Protein AF-A0AAN3T7Q8-F1 (afdb_monomer)

pLDDT: mean 73.11, std 17.18, range [29.94, 94.94]

Solvent-accessible surface area (backbone atoms only — not comparable to full-atom values): 8667 Å² total; per-residue (Å²): 137,84,85,80,85,81,83,80,84,85,78,76,97,64,87,82,74,81,78,72,78,76,81,91,79,88,73,86,84,89,78,60,83,86,79,55,94,74,92,77,87,77,75,91,84,78,82,72,96,66,92,45,103,81,60,88,63,76,60,56,77,92,82,45,61,94,66,59,44,47,76,44,84,54,86,54,24,24,39,39,32,38,62,49,64,42,88,86,80,62,52,73,44,83,45,78,45,80,46,59,40,78,50,69,42,82,59,94,56,99,57,47,74,43,69,49,68,32,22,30,75,51,54,123

Nearest PDB structures (foldseek):
  6dv5-assembly1_V  TM=5.692E-01  e=1.239E+00  Homo sapiens
  4m5t-assembly3_C  TM=4.931E-01  e=1.482E+00  Homo sapiens
  4ydz-assembly1_B  TM=3.780E-01  e=2.860E+00  Caenorhabditis elegans
  3q9q-assembly1_A  TM=4.182E-01  e=4.614E+00  Homo sapiens
  4ydz-assembly1_A  TM=3.871E-01  e=3.633E+00  Caenorhabditis elegans

Structure (mmCIF, N/CA/C/O backbone):
data_AF-A0AAN3T7Q8-F1
#
_entry.id   AF-A0AAN3T7Q8-F1
#
loop_
_atom_site.group_PDB
_atom_site.id
_atom_site.type_symbol
_atom_site.label_atom_id
_atom_site.label_alt_id
_atom_site.label_comp_id
_atom_site.label_asym_id
_atom_site.label_entity_id
_atom_site.label_seq_id
_atom_site.pdbx_PDB_ins_code
_atom_site.Cartn_x
_atom_site.Cartn_y
_atom_site.Cartn_z
_atom_site.occupancy
_atom_site.B_iso_or_equiv
_atom_site.auth_seq_id
_atom_site.auth_comp_id
_atom_site.auth_asym_id
_atom_site.auth_atom_id
_atom_site.pdbx_PDB_model_num
ATOM 1 N N . MET A 1 1 ? -13.435 43.628 18.762 1.00 35.56 1 MET A N 1
ATOM 2 C CA . MET A 1 1 ? -13.266 43.272 17.335 1.00 35.56 1 MET A CA 1
ATOM 3 C C . MET A 1 1 ? -11.991 42.451 17.219 1.00 35.56 1 MET A C 1
ATOM 5 O O . MET A 1 1 ? -10.962 42.897 17.702 1.00 35.56 1 MET A O 1
ATOM 9 N N . ARG A 1 2 ? -12.102 41.192 16.778 1.00 41.62 2 ARG A N 1
ATOM 10 C CA . ARG A 1 2 ? -11.109 40.126 17.003 1.00 41.62 2 ARG A CA 1
ATOM 11 C C . ARG A 1 2 ? -10.187 39.998 15.783 1.00 41.62 2 ARG A C 1
ATOM 13 O O . ARG A 1 2 ? -10.661 39.626 14.713 1.00 41.62 2 ARG A O 1
ATOM 20 N N . ASN A 1 3 ? -8.907 40.334 15.956 1.00 40.03 3 ASN A N 1
ATOM 21 C CA . ASN A 1 3 ? -7.868 40.260 14.924 1.00 40.03 3 ASN A CA 1
ATOM 22 C C . ASN A 1 3 ? -7.786 38.850 14.321 1.00 40.03 3 ASN A C 1
ATOM 24 O O . ASN A 1 3 ? -7.671 37.865 15.050 1.00 40.03 3 ASN A O 1
ATOM 28 N N . ARG A 1 4 ? -7.833 38.758 12.987 1.00 40.66 4 ARG A N 1
ATOM 29 C CA . ARG A 1 4 ? -7.566 37.524 12.239 1.00 40.66 4 ARG A CA 1
ATOM 30 C C . ARG A 1 4 ? -6.087 37.529 11.857 1.00 40.66 4 ARG A C 1
ATOM 32 O O . ARG A 1 4 ? -5.672 38.348 11.045 1.00 40.66 4 ARG A O 1
ATOM 39 N N . LEU A 1 5 ? -5.301 36.644 12.462 1.00 34.19 5 LEU A N 1
ATOM 40 C CA . LEU A 1 5 ? -3.941 36.351 12.015 1.00 34.19 5 LEU A CA 1
ATOM 41 C C . LEU A 1 5 ? -4.038 35.503 10.742 1.00 34.19 5 LEU A C 1
ATOM 43 O O . LEU A 1 5 ? -4.466 34.353 10.793 1.00 34.19 5 LEU A O 1
ATOM 47 N N . ILE A 1 6 ? -3.684 36.091 9.600 1.00 49.44 6 ILE A N 1
ATOM 48 C CA . ILE A 1 6 ? -3.439 35.360 8.356 1.00 49.44 6 ILE A CA 1
ATOM 49 C C . ILE A 1 6 ? -1.959 34.982 8.381 1.00 49.44 6 ILE A C 1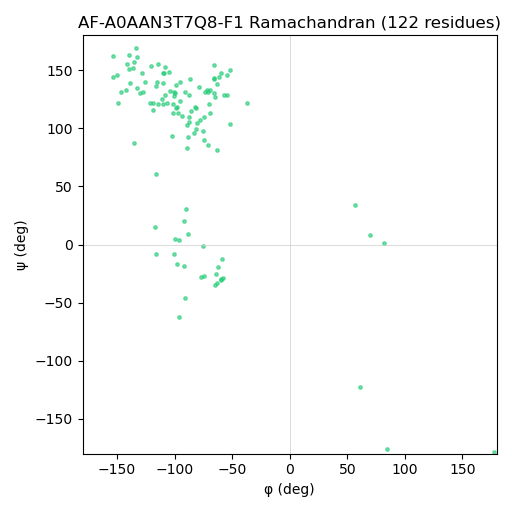
ATOM 51 O O . ILE A 1 6 ? -1.096 35.833 8.182 1.00 49.44 6 ILE A O 1
ATOM 55 N N . ALA A 1 7 ? -1.662 33.719 8.680 1.00 33.34 7 ALA A N 1
ATOM 56 C CA . ALA A 1 7 ? -0.316 33.179 8.554 1.00 33.34 7 ALA A CA 1
ATOM 57 C C . ALA A 1 7 ? -0.095 32.759 7.094 1.00 33.34 7 ALA A C 1
ATOM 59 O O . ALA A 1 7 ? -0.508 31.679 6.679 1.00 33.34 7 ALA A O 1
ATOM 60 N N . ALA A 1 8 ? 0.524 33.636 6.305 1.00 37.06 8 ALA A N 1
ATOM 61 C CA . ALA A 1 8 ? 1.129 33.264 5.033 1.00 37.06 8 ALA A CA 1
ATOM 62 C C . ALA A 1 8 ? 2.500 32.643 5.337 1.00 37.06 8 ALA A C 1
ATOM 64 O O . ALA A 1 8 ? 3.433 33.349 5.717 1.00 37.06 8 ALA A O 1
ATOM 65 N N . ILE A 1 9 ? 2.612 31.319 5.235 1.00 42.56 9 ILE A N 1
ATOM 66 C CA . ILE A 1 9 ? 3.892 30.621 5.386 1.00 42.56 9 ILE A CA 1
ATOM 67 C C . ILE A 1 9 ? 4.634 30.722 4.048 1.00 42.56 9 ILE A C 1
ATOM 69 O O . ILE A 1 9 ? 4.343 29.994 3.104 1.00 42.56 9 ILE A O 1
ATOM 73 N N . LEU A 1 10 ? 5.578 31.662 3.975 1.00 44.53 10 LEU A N 1
ATOM 74 C CA . LEU A 1 10 ? 6.645 31.696 2.974 1.00 44.53 10 LEU A CA 1
ATOM 75 C C . LEU A 1 10 ? 7.715 30.675 3.384 1.00 44.53 10 LEU A C 1
ATOM 77 O O . LEU A 1 10 ? 8.437 30.889 4.356 1.00 44.53 10 LEU A O 1
ATOM 81 N N . GLY A 1 11 ? 7.788 29.557 2.661 1.00 34.53 11 GLY A N 1
ATOM 82 C CA . GLY A 1 11 ? 8.817 28.530 2.823 1.00 34.53 11 GLY A CA 1
ATOM 83 C C . GLY A 1 11 ? 9.890 28.645 1.741 1.00 34.53 11 GLY A C 1
ATOM 84 O O . GLY A 1 11 ? 9.583 28.572 0.556 1.00 34.53 11 GLY A O 1
ATOM 85 N N . LEU A 1 12 ? 11.131 28.851 2.183 1.00 34.66 12 LEU A N 1
ATOM 86 C CA . LEU A 1 12 ? 12.375 28.910 1.411 1.00 34.66 12 LEU A CA 1
ATOM 87 C C . LEU A 1 12 ? 12.594 27.691 0.490 1.00 34.66 12 LEU A C 1
ATOM 89 O O . LEU A 1 12 ? 12.246 26.569 0.850 1.00 34.66 12 LEU A O 1
ATOM 93 N N . CYS A 1 13 ? 13.295 27.911 -0.633 1.00 43.16 13 CYS A N 1
ATOM 94 C CA . CYS A 1 13 ? 13.928 26.870 -1.451 1.00 43.16 13 CYS A CA 1
ATOM 95 C C . CYS A 1 13 ? 14.814 25.943 -0.599 1.00 43.16 13 CYS A C 1
ATOM 97 O O . CYS A 1 13 ? 15.943 26.291 -0.253 1.00 43.16 13 CYS A O 1
ATOM 99 N N . GLY A 1 14 ? 14.311 24.745 -0.318 1.00 29.94 14 GLY A N 1
ATOM 100 C CA . GLY A 1 14 ? 15.096 23.541 -0.061 1.00 29.94 14 GLY A CA 1
ATOM 101 C C . GLY A 1 14 ? 14.907 22.592 -1.243 1.00 29.94 14 GLY A C 1
ATOM 102 O O . GLY A 1 14 ? 13.859 22.630 -1.883 1.00 29.94 14 GLY A O 1
ATOM 103 N N . ALA A 1 15 ? 15.933 21.808 -1.571 1.00 33.50 15 ALA A N 1
ATOM 104 C CA . ALA A 1 15 ? 15.986 20.911 -2.726 1.00 33.50 15 ALA A CA 1
ATOM 105 C C . ALA A 1 15 ? 14.639 20.223 -3.025 1.00 33.50 15 ALA A C 1
ATOM 107 O O . ALA A 1 15 ? 14.082 19.530 -2.175 1.00 33.50 15 ALA A O 1
ATOM 108 N N . VAL A 1 16 ? 14.124 20.425 -4.241 1.00 36.19 16 VAL A N 1
ATOM 109 C CA . VAL A 1 16 ? 12.895 19.795 -4.727 1.00 36.19 16 VAL A CA 1
ATOM 110 C C . VAL A 1 16 ? 13.182 18.311 -4.953 1.00 36.19 16 VAL A C 1
ATOM 112 O O . VAL A 1 16 ? 13.503 17.888 -6.057 1.00 36.19 16 VAL A O 1
ATOM 115 N N . THR A 1 17 ? 13.064 17.490 -3.912 1.00 44.28 17 THR A N 1
ATOM 116 C CA . THR A 1 17 ? 12.538 16.141 -4.121 1.00 44.28 17 THR A CA 1
ATOM 117 C C . THR A 1 17 ? 11.045 16.343 -4.314 1.00 44.28 17 THR A C 1
ATOM 119 O O . THR A 1 17 ? 10.327 16.599 -3.347 1.00 44.28 17 THR A O 1
ATOM 122 N N . GLY A 1 18 ? 10.611 16.380 -5.573 1.00 44.69 18 GLY A N 1
ATOM 123 C CA . GLY A 1 18 ? 9.226 16.620 -5.964 1.00 44.69 18 GLY A CA 1
ATOM 124 C C . GLY A 1 18 ? 8.317 15.514 -5.443 1.00 44.69 18 GLY A C 1
ATOM 125 O O . GLY A 1 18 ? 7.993 14.580 -6.163 1.00 44.69 18 GLY A O 1
ATOM 126 N N . LEU A 1 19 ? 7.920 15.603 -4.175 1.00 53.66 19 LEU A N 1
ATOM 127 C CA . LEU A 1 19 ? 6.845 14.803 -3.616 1.00 53.66 19 LEU A CA 1
ATOM 128 C C . LEU A 1 19 ? 5.544 15.392 -4.153 1.00 53.66 19 LEU A C 1
ATOM 130 O O . LEU A 1 19 ? 4.981 16.324 -3.579 1.00 53.66 19 LEU A O 1
ATOM 134 N N . GLN A 1 20 ? 5.092 14.885 -5.296 1.00 61.38 20 GLN A N 1
ATOM 135 C CA . GLN A 1 20 ? 3.728 15.129 -5.729 1.00 61.38 20 GLN A CA 1
ATOM 136 C C . GLN A 1 20 ? 2.795 14.284 -4.860 1.00 61.38 20 GLN A C 1
ATOM 138 O O . GLN A 1 20 ? 3.027 13.093 -4.651 1.00 61.38 20 GLN A O 1
ATOM 143 N N . ALA A 1 21 ? 1.741 14.905 -4.330 1.00 61.09 21 ALA A N 1
ATOM 144 C CA . ALA A 1 21 ? 0.687 14.156 -3.668 1.00 61.09 21 ALA A CA 1
ATOM 145 C C . ALA A 1 21 ? -0.007 13.261 -4.704 1.00 61.09 21 ALA A C 1
ATOM 147 O O . ALA A 1 21 ? -0.450 13.756 -5.743 1.00 61.09 21 ALA A O 1
ATOM 148 N N . ALA A 1 22 ? -0.105 11.964 -4.406 1.00 65.75 22 ALA A N 1
ATOM 149 C CA . ALA A 1 22 ? -0.940 11.050 -5.175 1.00 65.75 22 ALA A CA 1
ATOM 150 C C . ALA A 1 22 ? -2.384 11.600 -5.240 1.00 65.75 22 ALA A C 1
ATOM 152 O O . ALA A 1 22 ? -2.838 12.252 -4.288 1.00 65.75 22 ALA A O 1
ATOM 153 N N . PRO A 1 23 ? -3.117 11.386 -6.345 1.00 68.69 23 PRO A N 1
ATOM 154 C CA . PRO A 1 23 ? -4.480 11.856 -6.476 1.00 68.69 23 PRO A CA 1
ATOM 155 C C . PRO A 1 23 ? -5.372 11.215 -5.413 1.00 68.69 23 PRO A C 1
ATOM 157 O O . PRO A 1 23 ? -5.238 10.044 -5.053 1.00 68.69 23 PRO A O 1
ATOM 160 N N . ASN A 1 24 ? -6.333 11.993 -4.920 1.00 74.00 24 ASN A N 1
ATOM 161 C CA . ASN A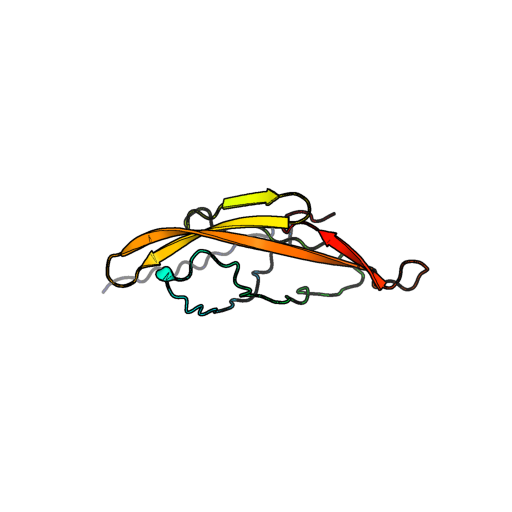 1 24 ? -7.329 11.478 -3.991 1.00 74.00 24 ASN A CA 1
ATOM 162 C C . ASN A 1 24 ? -8.264 10.519 -4.735 1.00 74.00 24 ASN A C 1
ATOM 164 O O . ASN A 1 24 ? -8.969 10.940 -5.652 1.00 74.00 24 ASN A O 1
ATOM 168 N N . VAL A 1 25 ? -8.343 9.265 -4.292 1.00 71.31 25 VAL A N 1
ATOM 169 C CA . VAL A 1 25 ? -9.373 8.326 -4.755 1.00 71.31 25 VAL A CA 1
ATOM 170 C C . VAL A 1 25 ? -10.272 7.929 -3.614 1.00 71.31 25 VAL A C 1
ATOM 172 O O . VAL A 1 25 ? -9.842 7.649 -2.496 1.00 71.31 25 VAL A O 1
ATOM 175 N N . THR A 1 26 ? -11.557 7.911 -3.936 1.00 78.62 26 THR A N 1
ATOM 176 C CA . THR A 1 26 ? -12.604 7.411 -3.059 1.00 78.62 26 THR A CA 1
ATOM 177 C C . THR A 1 26 ? -12.968 6.010 -3.522 1.00 78.62 26 THR A C 1
ATOM 179 O O . THR A 1 26 ? -13.261 5.808 -4.698 1.00 78.62 26 THR A O 1
ATOM 182 N N . SER A 1 27 ? -12.950 5.050 -2.602 1.00 73.31 27 SER A N 1
ATOM 183 C CA . SER A 1 27 ? -13.435 3.693 -2.843 1.00 73.31 27 SER A CA 1
ATOM 184 C C . SER A 1 27 ? -14.478 3.330 -1.794 1.00 73.31 27 SER A C 1
ATOM 186 O O . SER A 1 27 ? -14.342 3.675 -0.619 1.00 73.31 27 SER A O 1
ATOM 188 N N . GLU A 1 28 ? -15.532 2.648 -2.231 1.00 80.44 28 GLU A N 1
ATOM 189 C CA . GLU A 1 28 ? -16.566 2.096 -1.366 1.00 80.44 28 GLU A CA 1
ATOM 190 C C . GLU A 1 28 ? -16.616 0.587 -1.594 1.00 80.44 28 GLU A C 1
ATOM 192 O O . GLU A 1 28 ? -16.781 0.122 -2.720 1.00 80.44 28 GLU A O 1
ATOM 197 N N . ILE A 1 29 ? -16.419 -0.178 -0.522 1.00 77.38 29 ILE A N 1
ATOM 198 C CA . ILE A 1 29 ? -16.442 -1.639 -0.555 1.00 77.38 29 ILE A CA 1
ATOM 199 C C . ILE A 1 29 ? -17.569 -2.093 0.360 1.00 77.38 29 ILE A C 1
ATOM 201 O O . ILE A 1 29 ? -17.509 -1.904 1.576 1.00 77.38 29 ILE A O 1
ATOM 205 N N . THR A 1 30 ? -18.581 -2.726 -0.222 1.00 77.62 30 THR A N 1
ATOM 206 C CA . THR A 1 30 ? -19.625 -3.415 0.533 1.00 77.62 30 THR A CA 1
ATOM 207 C C . THR A 1 30 ? -19.263 -4.888 0.634 1.00 77.62 30 THR A C 1
ATOM 209 O O . THR A 1 30 ? -19.072 -5.554 -0.380 1.00 77.62 30 THR A O 1
ATOM 212 N N . TYR A 1 31 ? -19.172 -5.402 1.856 1.00 72.88 31 TYR A N 1
ATOM 213 C CA . TYR A 1 31 ? -18.953 -6.820 2.106 1.00 72.88 31 TYR A CA 1
ATOM 214 C C . TYR A 1 31 ? -19.809 -7.289 3.277 1.00 72.88 31 TYR A C 1
ATOM 216 O O . TYR A 1 31 ? -20.114 -6.512 4.184 1.00 72.88 31 TYR A O 1
ATOM 224 N N . ASP A 1 32 ? -20.183 -8.565 3.259 1.00 75.25 32 ASP A N 1
ATOM 225 C CA . ASP A 1 32 ? -20.822 -9.202 4.402 1.00 75.25 32 ASP A CA 1
ATOM 226 C C . ASP A 1 32 ? -19.742 -9.754 5.346 1.00 75.25 32 ASP A C 1
ATOM 228 O O . ASP A 1 32 ? -18.829 -10.482 4.941 1.00 75.25 32 ASP A O 1
ATOM 232 N N . LEU A 1 33 ? -19.842 -9.400 6.629 1.00 71.69 33 LEU A N 1
ATOM 233 C CA . LEU A 1 33 ? -18.956 -9.894 7.682 1.00 71.69 33 LEU A CA 1
ATOM 234 C C . LEU A 1 33 ? -19.017 -11.426 7.802 1.00 71.69 33 LEU A C 1
ATOM 236 O O . LEU A 1 33 ? -18.019 -12.044 8.172 1.00 71.69 33 LEU A O 1
ATOM 240 N N . ALA A 1 3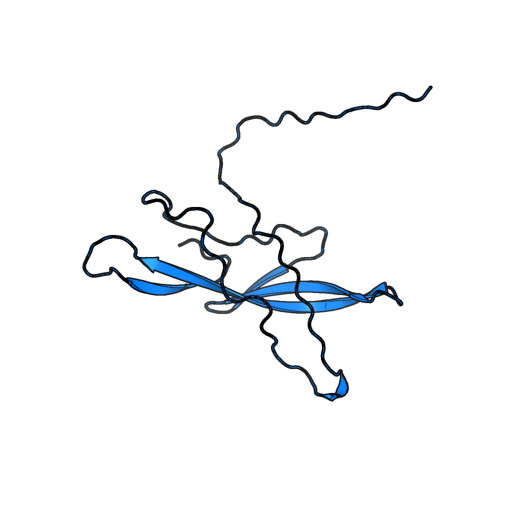4 ? -20.159 -12.039 7.469 1.00 73.81 34 ALA A N 1
ATOM 241 C CA . ALA A 1 34 ? -20.352 -13.484 7.549 1.00 73.81 34 ALA A CA 1
ATOM 242 C C . ALA A 1 34 ? -19.628 -14.258 6.434 1.00 73.81 34 ALA A C 1
ATOM 244 O O . ALA A 1 34 ? -19.232 -15.404 6.643 1.00 73.81 34 ALA A O 1
ATOM 245 N N . SER A 1 35 ? -19.402 -13.638 5.271 1.00 70.38 35 SER A N 1
ATOM 246 C CA . SER A 1 35 ? -18.747 -14.278 4.116 1.00 70.38 35 SER A CA 1
ATOM 247 C C . SER A 1 35 ? -17.225 -14.440 4.241 1.00 70.38 35 SER A C 1
ATOM 249 O O . SER A 1 35 ? -16.590 -15.038 3.373 1.00 70.38 35 SER A O 1
ATOM 251 N N . GLY A 1 36 ? -16.630 -13.975 5.342 1.00 63.78 36 GLY A N 1
ATOM 252 C CA . GLY A 1 36 ? -15.204 -14.125 5.608 1.00 63.78 36 GLY A CA 1
ATOM 253 C C . GLY A 1 36 ? -14.333 -13.044 4.962 1.00 63.78 36 GLY A C 1
ATOM 254 O O . GLY A 1 36 ? -14.804 -12.054 4.406 1.00 63.78 36 GLY A O 1
ATOM 255 N N . ARG A 1 37 ? -13.015 -13.200 5.119 1.00 67.19 37 ARG A N 1
ATOM 256 C CA . ARG A 1 37 ? -12.018 -12.192 4.740 1.00 67.19 37 ARG A CA 1
ATOM 257 C C . ARG A 1 37 ? -11.635 -12.378 3.266 1.00 67.19 37 ARG A C 1
ATOM 259 O O . ARG A 1 37 ? -10.963 -13.351 2.939 1.00 67.19 37 ARG A O 1
ATOM 266 N N . ALA A 1 38 ? -12.041 -11.446 2.408 1.00 70.62 38 ALA A N 1
ATOM 267 C CA . ALA A 1 38 ? -11.648 -11.397 1.000 1.00 70.62 38 ALA A CA 1
ATOM 268 C C . ALA A 1 38 ? -10.683 -10.228 0.736 1.00 70.62 38 ALA A C 1
ATOM 270 O O . ALA A 1 38 ? -10.774 -9.183 1.386 1.00 70.62 38 ALA A O 1
ATOM 271 N N . ASP A 1 39 ? -9.763 -10.417 -0.212 1.00 76.31 39 ASP A N 1
ATOM 272 C CA . ASP A 1 39 ? -8.929 -9.337 -0.738 1.00 76.31 39 ASP A CA 1
ATOM 273 C C . ASP A 1 39 ? -9.753 -8.581 -1.798 1.00 76.31 39 ASP A C 1
ATOM 275 O O . ASP A 1 39 ? -10.168 -9.160 -2.803 1.00 76.31 39 ASP A O 1
ATOM 279 N N . TYR A 1 40 ? -10.014 -7.294 -1.557 1.00 78.25 40 TYR A N 1
ATOM 280 C CA . TYR A 1 40 ? -10.762 -6.427 -2.469 1.00 78.25 40 TYR A CA 1
ATOM 281 C C . TYR A 1 40 ? -9.815 -5.493 -3.217 1.00 78.25 40 TYR A C 1
ATOM 283 O O . TYR A 1 40 ? -8.974 -4.822 -2.612 1.00 78.25 40 TYR A O 1
ATOM 291 N N . TYR A 1 41 ? -9.987 -5.416 -4.533 1.00 76.94 41 TYR A N 1
ATOM 292 C CA . TYR A 1 41 ? -9.291 -4.449 -5.371 1.00 76.94 41 TYR A CA 1
ATOM 293 C C . TYR A 1 41 ? -10.022 -3.109 -5.309 1.00 76.94 41 TYR A C 1
ATOM 295 O O . TYR A 1 41 ? -11.184 -3.020 -5.697 1.00 76.94 41 TYR A O 1
ATOM 303 N N . PHE A 1 42 ? -9.345 -2.072 -4.818 1.00 77.62 42 PHE A N 1
ATOM 304 C CA . PHE A 1 42 ? -9.899 -0.714 -4.722 1.00 77.62 42 PHE A CA 1
ATOM 305 C C . PHE A 1 42 ? -9.149 0.310 -5.584 1.00 77.62 42 PHE A C 1
ATOM 307 O O . PHE A 1 42 ? -9.599 1.445 -5.712 1.00 77.62 42 PHE A O 1
ATOM 314 N N . TRP A 1 43 ? -8.020 -0.088 -6.176 1.00 76.56 43 TRP A N 1
ATOM 315 C CA . TRP A 1 43 ? -7.208 0.735 -7.065 1.00 76.56 43 TRP A CA 1
ATOM 316 C C . TRP A 1 43 ? -6.569 -0.145 -8.139 1.00 76.56 43 TRP A C 1
ATOM 318 O O . TRP A 1 43 ? -6.010 -1.189 -7.804 1.00 76.56 43 TRP A O 1
ATOM 328 N N . ASN A 1 44 ? -6.668 0.257 -9.410 1.00 74.88 44 ASN A N 1
ATOM 329 C CA . ASN A 1 44 ? -6.134 -0.521 -10.531 1.00 74.88 44 ASN A CA 1
ATOM 330 C C . ASN A 1 44 ? -4.735 -0.036 -10.940 1.00 74.88 44 ASN A C 1
ATOM 332 O O . ASN A 1 44 ? -3.764 -0.768 -10.792 1.00 74.88 44 ASN A O 1
ATOM 336 N N . GLU A 1 45 ? -4.621 1.215 -11.387 1.00 76.62 45 GLU A N 1
ATOM 337 C CA . GLU A 1 45 ? -3.361 1.804 -11.843 1.00 76.62 45 GLU A CA 1
ATOM 338 C C . GLU A 1 45 ? -3.396 3.323 -11.661 1.00 76.62 45 GLU A C 1
ATOM 340 O O . GLU A 1 45 ? -4.448 3.949 -11.800 1.00 76.62 45 GLU A O 1
ATOM 345 N N . GLU A 1 46 ? -2.255 3.906 -11.305 1.00 73.31 46 GLU A N 1
ATOM 346 C CA . GLU A 1 46 ? -2.029 5.349 -11.334 1.00 73.31 46 GLU A CA 1
ATOM 347 C C . GLU A 1 46 ? -0.963 5.633 -12.399 1.00 73.31 46 GLU A C 1
ATOM 349 O O . GLU A 1 46 ? 0.138 5.085 -12.283 1.00 73.31 46 GLU A O 1
ATOM 354 N N . PRO A 1 47 ? -1.248 6.446 -13.433 1.00 70.81 47 PRO A N 1
ATOM 355 C CA . PRO A 1 47 ? -0.203 6.876 -14.348 1.00 70.81 47 PRO A CA 1
ATOM 356 C C . PRO A 1 47 ? 0.796 7.761 -13.589 1.00 70.81 47 PRO A C 1
ATOM 358 O O . PRO A 1 47 ? 0.383 8.551 -12.736 1.00 70.81 47 PRO A O 1
ATOM 361 N N . PRO A 1 48 ? 2.101 7.673 -13.890 1.00 67.62 48 PRO A N 1
ATOM 362 C CA . PRO A 1 48 ? 3.089 8.508 -13.226 1.00 67.62 48 PRO A CA 1
ATOM 363 C C . PRO A 1 48 ? 2.788 10.000 -13.465 1.00 67.62 48 PRO A C 1
ATOM 365 O O . PRO A 1 48 ? 2.294 10.366 -14.537 1.00 67.62 48 PRO A O 1
ATOM 368 N N . PRO A 1 49 ? 3.110 10.871 -12.492 1.00 62.16 49 PRO A N 1
ATOM 369 C CA . PRO A 1 49 ? 2.791 12.297 -12.551 1.00 62.16 49 PRO A CA 1
ATOM 370 C C . PRO A 1 49 ? 3.426 13.006 -13.752 1.00 62.16 49 PRO A C 1
ATOM 372 O O . PRO A 1 49 ? 2.836 13.934 -14.300 1.00 62.16 49 PRO A O 1
ATOM 375 N N . GLU A 1 50 ? 4.596 12.535 -14.194 1.00 63.62 50 GLU A N 1
ATOM 376 C CA . GLU A 1 50 ? 5.243 12.983 -15.421 1.00 63.62 50 GLU A CA 1
ATOM 377 C C . GLU A 1 50 ? 6.070 11.848 -16.040 1.00 63.62 50 GLU A C 1
ATOM 379 O O . GLU A 1 50 ? 6.998 11.327 -15.417 1.00 63.62 50 GLU A O 1
ATOM 384 N N . VAL A 1 51 ? 5.764 11.487 -17.289 1.00 58.47 51 VAL A N 1
ATOM 385 C CA . VAL A 1 51 ? 6.645 10.657 -18.124 1.00 58.47 51 VAL A CA 1
ATOM 386 C C . VAL A 1 51 ? 7.576 11.604 -18.875 1.00 58.47 51 VAL A C 1
ATOM 388 O O . VAL A 1 51 ? 7.297 11.996 -20.006 1.00 58.47 51 VAL A O 1
ATOM 391 N N . SER A 1 52 ? 8.662 12.029 -18.227 1.00 57.34 52 SER A N 1
ATOM 392 C CA . SER A 1 52 ? 9.732 12.776 -18.895 1.00 57.34 52 SER A CA 1
ATOM 393 C C . SER A 1 52 ? 10.937 11.865 -19.112 1.00 57.34 52 SER A C 1
ATOM 395 O O . SER A 1 52 ? 11.239 11.018 -18.272 1.00 57.34 52 SER A O 1
ATOM 397 N N . TYR A 1 53 ? 11.689 12.091 -20.191 1.00 51.66 53 TYR A N 1
ATOM 398 C CA . TYR A 1 53 ? 12.985 11.435 -20.415 1.00 51.66 53 TYR A CA 1
ATOM 399 C C . TYR A 1 53 ? 14.007 11.706 -19.288 1.00 51.66 53 TYR A C 1
ATOM 401 O O . TYR A 1 53 ? 15.042 11.050 -19.235 1.00 51.66 53 TYR A O 1
ATOM 409 N N . SER A 1 54 ? 13.733 12.663 -18.391 1.00 55.06 54 SER A N 1
ATOM 410 C CA . SER A 1 54 ? 14.564 12.996 -17.228 1.00 55.06 54 SER A CA 1
ATOM 411 C C . SER A 1 54 ? 14.071 12.412 -15.898 1.00 55.06 54 SER A C 1
ATOM 413 O O . SER A 1 54 ? 14.783 12.504 -14.899 1.00 55.06 54 SER A O 1
ATOM 415 N N . THR A 1 55 ? 12.882 11.801 -15.854 1.00 57.72 55 THR A N 1
ATOM 416 C CA . THR A 1 55 ? 12.340 11.194 -14.631 1.00 57.72 55 THR A CA 1
ATOM 417 C C . THR A 1 55 ? 12.814 9.746 -14.541 1.00 57.72 55 THR A C 1
ATOM 419 O O . THR A 1 55 ? 12.199 8.842 -15.095 1.00 57.72 55 THR A O 1
ATOM 422 N N . THR A 1 56 ? 13.941 9.521 -13.864 1.00 60.75 56 THR A N 1
ATOM 423 C CA . THR A 1 56 ? 14.551 8.185 -13.738 1.00 60.75 56 THR A CA 1
ATOM 424 C C . THR A 1 56 ? 13.836 7.288 -12.722 1.00 60.75 56 THR A C 1
ATOM 426 O O . THR A 1 56 ? 13.855 6.073 -12.878 1.00 60.75 56 THR A O 1
ATOM 429 N N . PHE A 1 57 ? 13.196 7.859 -11.696 1.00 64.12 57 PHE A N 1
ATOM 430 C CA . PHE A 1 57 ? 12.547 7.091 -10.630 1.00 64.12 57 PHE A CA 1
ATOM 431 C C . PHE A 1 57 ? 11.340 7.827 -10.035 1.00 64.12 57 PHE A C 1
ATOM 433 O O . PHE A 1 57 ? 11.341 9.050 -9.894 1.00 64.12 57 PHE A O 1
ATOM 440 N N . SER A 1 58 ? 10.324 7.064 -9.636 1.00 70.75 58 SER A N 1
ATOM 441 C CA . SER A 1 58 ? 9.188 7.534 -8.840 1.00 70.75 58 SER A CA 1
ATOM 442 C C . SER A 1 58 ? 8.806 6.452 -7.841 1.00 70.75 58 SER A C 1
ATOM 444 O O . SER A 1 58 ? 8.675 5.293 -8.225 1.00 70.75 58 SER A O 1
ATOM 446 N N . PHE A 1 59 ? 8.598 6.821 -6.583 1.00 76.69 59 PHE A N 1
ATOM 447 C CA . PHE A 1 59 ? 8.156 5.895 -5.547 1.00 76.69 59 PHE A CA 1
ATOM 448 C C . PHE A 1 59 ? 7.053 6.521 -4.700 1.00 76.69 59 PHE A C 1
ATOM 450 O O . PHE A 1 59 ? 6.925 7.742 -4.610 1.00 76.69 59 PHE A O 1
ATOM 457 N N . P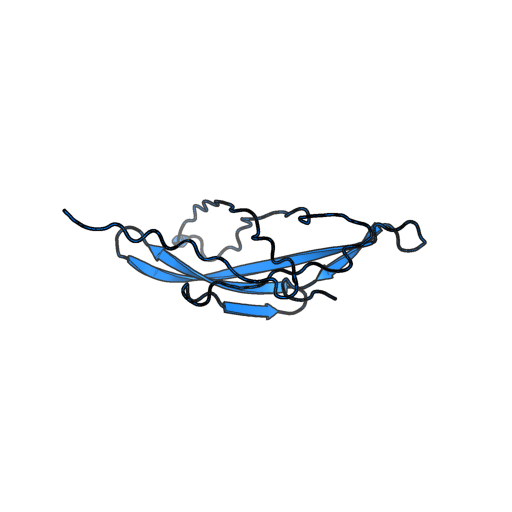HE A 1 60 ? 6.255 5.673 -4.064 1.00 79.19 60 PHE A N 1
ATOM 458 C CA . PHE A 1 60 ? 5.226 6.087 -3.127 1.00 79.19 60 PHE A CA 1
ATOM 459 C C . PHE A 1 60 ? 5.810 6.129 -1.718 1.00 79.19 60 PHE A C 1
ATOM 461 O O . PHE A 1 60 ? 6.422 5.173 -1.238 1.00 79.19 60 PHE A O 1
ATOM 468 N N . GLN A 1 61 ? 5.567 7.236 -1.025 1.00 80.12 61 GLN A N 1
ATOM 469 C CA . GLN A 1 61 ? 5.967 7.405 0.362 1.00 80.12 61 GLN A CA 1
ATOM 470 C C . GLN A 1 61 ? 4.746 7.412 1.279 1.00 80.12 61 GLN A C 1
ATOM 472 O O . GLN A 1 61 ? 3.720 8.031 0.997 1.00 80.12 61 GLN A O 1
ATOM 477 N N . CYS A 1 62 ? 4.882 6.748 2.421 1.00 81.50 62 CYS A N 1
ATOM 478 C CA . CYS A 1 62 ? 3.891 6.801 3.483 1.00 81.50 62 CYS A CA 1
ATOM 479 C C . CYS A 1 62 ? 4.182 7.987 4.394 1.00 81.50 62 CYS A 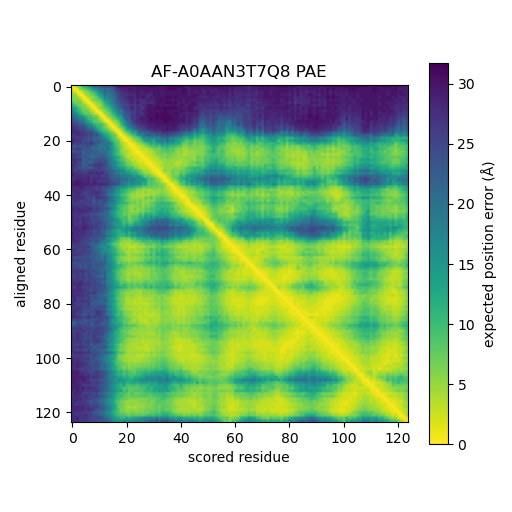C 1
ATOM 481 O O . CYS A 1 62 ? 5.126 7.960 5.183 1.00 81.50 62 CYS A O 1
ATOM 483 N N . SER A 1 63 ? 3.371 9.032 4.249 1.00 82.94 63 SER A N 1
ATOM 484 C CA . SER A 1 63 ? 3.636 10.359 4.816 1.00 82.94 63 SER A CA 1
ATOM 485 C C . SER A 1 63 ? 2.586 10.800 5.839 1.00 82.94 63 SER A C 1
ATOM 487 O O . SER A 1 63 ? 2.545 11.974 6.198 1.00 82.94 63 SER A O 1
ATOM 489 N N . TYR A 1 64 ? 1.747 9.879 6.335 1.00 83.38 64 TYR A N 1
ATOM 490 C CA . TYR A 1 64 ? 0.671 10.181 7.291 1.00 83.38 64 TYR A CA 1
ATOM 491 C C . TYR A 1 64 ? 0.856 9.492 8.660 1.00 83.38 64 TYR A C 1
ATOM 493 O O . TYR A 1 64 ? -0.016 8.724 9.092 1.00 83.38 64 TYR A O 1
ATOM 501 N N . PRO A 1 65 ? 1.957 9.766 9.391 1.00 78.56 65 PRO A N 1
ATOM 502 C CA . PRO A 1 65 ? 2.205 9.161 10.701 1.00 78.56 65 PRO A CA 1
ATOM 503 C C . PRO A 1 65 ? 1.147 9.561 11.741 1.00 78.56 65 PRO A C 1
ATOM 505 O O . PRO A 1 65 ? 0.751 8.729 12.555 1.00 78.56 65 PRO A O 1
ATOM 508 N N . ASP A 1 66 ? 0.604 10.781 11.659 1.00 82.31 66 ASP A N 1
ATOM 509 C CA . ASP A 1 66 ? -0.460 11.267 12.554 1.00 82.31 66 ASP A CA 1
ATOM 510 C C . ASP A 1 66 ? -1.765 10.469 12.405 1.00 82.31 66 ASP A C 1
ATOM 512 O O . ASP A 1 66 ? -2.549 10.336 13.344 1.00 82.31 66 ASP A O 1
ATOM 516 N N . SER A 1 67 ? -1.978 9.868 11.230 1.00 80.25 67 SER A N 1
ATOM 517 C CA . SER A 1 67 ? -3.096 8.952 10.968 1.00 80.25 67 SER A CA 1
ATOM 518 C C . SER A 1 67 ? -2.769 7.497 11.318 1.00 80.25 67 SER A C 1
ATOM 520 O O . SER A 1 67 ? -3.559 6.597 11.027 1.00 80.25 67 SER A O 1
ATOM 522 N N . GLN A 1 68 ? -1.626 7.259 11.971 1.00 85.38 68 GLN A N 1
ATOM 523 C CA . GLN A 1 68 ? -1.096 5.937 12.308 1.00 85.38 68 GLN A CA 1
ATOM 524 C C . GLN A 1 68 ? -0.926 5.042 11.072 1.00 85.38 68 GLN A C 1
ATOM 526 O O . GLN A 1 68 ? -1.132 3.828 11.143 1.00 85.38 68 GLN A O 1
ATOM 531 N N . GLN A 1 69 ? -0.571 5.647 9.933 1.00 87.12 69 GLN A N 1
ATOM 532 C CA . GLN A 1 69 ? -0.198 4.912 8.733 1.00 87.12 69 GLN A CA 1
ATOM 533 C C . GLN A 1 69 ? 1.166 4.254 8.950 1.00 87.12 69 GLN A C 1
ATOM 535 O O . GLN A 1 69 ? 2.122 4.916 9.352 1.00 87.12 69 GLN A O 1
ATOM 540 N N . THR A 1 70 ? 1.272 2.964 8.645 1.00 87.94 70 THR A N 1
ATOM 541 C CA . THR A 1 70 ? 2.560 2.261 8.617 1.00 87.94 70 THR A CA 1
ATOM 542 C C . THR A 1 70 ? 2.737 1.530 7.300 1.00 87.94 70 THR A C 1
ATOM 544 O O . THR A 1 70 ? 1.767 1.071 6.700 1.00 87.94 70 THR A O 1
ATOM 547 N N . CYS A 1 71 ? 3.982 1.427 6.840 1.00 87.50 71 CYS A N 1
ATOM 548 C CA . CYS A 1 71 ? 4.318 0.767 5.586 1.00 87.50 71 CYS A CA 1
ATOM 549 C C . CYS A 1 71 ? 5.448 -0.218 5.805 1.00 87.50 71 CYS A C 1
ATOM 551 O O . CYS A 1 71 ? 6.448 0.091 6.446 1.00 87.50 71 CYS A O 1
ATOM 553 N N . THR A 1 72 ? 5.239 -1.431 5.309 1.00 90.12 72 THR A N 1
ATOM 554 C CA . THR A 1 72 ? 6.166 -2.548 5.470 1.00 90.12 72 THR A CA 1
ATOM 555 C C . THR A 1 72 ? 6.378 -3.216 4.126 1.00 90.12 72 THR A C 1
ATOM 557 O O . THR A 1 72 ? 5.422 -3.451 3.387 1.00 90.12 72 THR A O 1
ATOM 560 N N . SER A 1 73 ? 7.627 -3.517 3.793 1.00 88.19 73 SER A N 1
ATOM 561 C CA . SER A 1 73 ? 7.946 -4.205 2.549 1.00 88.19 73 SER A CA 1
ATOM 562 C C . SER A 1 73 ? 7.662 -5.707 2.687 1.00 88.19 73 SER A C 1
ATOM 564 O O . SER A 1 73 ? 8.025 -6.336 3.681 1.00 88.19 73 SER A O 1
ATOM 566 N N . ALA A 1 74 ? 7.027 -6.293 1.675 1.00 84.88 74 ALA A N 1
ATOM 567 C CA . ALA A 1 74 ? 6.687 -7.709 1.596 1.00 84.88 74 ALA A CA 1
ATOM 568 C C . ALA A 1 74 ? 7.026 -8.239 0.192 1.00 84.88 74 ALA A C 1
ATOM 570 O O . ALA A 1 74 ? 6.196 -8.224 -0.722 1.00 84.88 74 ALA A O 1
ATOM 571 N N . GLY A 1 75 ? 8.273 -8.681 0.002 1.00 85.94 75 GLY A N 1
ATOM 572 C CA . GLY A 1 75 ? 8.785 -9.090 -1.312 1.00 85.94 75 GLY A CA 1
ATOM 573 C C . GLY A 1 75 ? 8.744 -7.934 -2.320 1.00 85.94 75 GLY A C 1
ATOM 574 O O . GLY A 1 75 ? 9.291 -6.864 -2.052 1.00 85.94 75 GLY A O 1
ATOM 575 N N . ASN A 1 76 ? 8.053 -8.144 -3.445 1.00 86.62 76 ASN A N 1
ATOM 576 C CA . ASN A 1 76 ? 7.839 -7.143 -4.506 1.00 86.62 76 ASN A CA 1
ATOM 577 C C . ASN A 1 76 ? 6.542 -6.334 -4.305 1.00 86.62 76 ASN A C 1
ATOM 579 O O . ASN A 1 76 ? 5.962 -5.810 -5.253 1.00 86.62 76 ASN A O 1
ATOM 583 N N . THR A 1 77 ? 6.017 -6.303 -3.083 1.00 88.62 77 THR A N 1
ATOM 584 C CA . THR A 1 77 ? 4.835 -5.520 -2.708 1.00 88.62 77 THR A CA 1
ATOM 585 C C . THR A 1 77 ? 5.108 -4.766 -1.419 1.00 88.62 77 THR A C 1
ATOM 587 O O . THR A 1 77 ? 6.003 -5.135 -0.657 1.00 88.62 77 THR A O 1
ATOM 590 N N . SER A 1 78 ? 4.308 -3.745 -1.147 1.00 89.06 78 SER A N 1
ATOM 591 C CA . SER A 1 78 ? 4.281 -3.073 0.148 1.00 89.06 78 SER A CA 1
ATOM 592 C C . SER A 1 78 ? 2.921 -3.284 0.795 1.00 89.06 78 SER A C 1
ATOM 594 O O . SER A 1 78 ? 1.878 -3.251 0.137 1.00 89.06 78 SER A O 1
ATOM 596 N N . VAL A 1 79 ? 2.940 -3.515 2.102 1.00 91.12 79 VAL A N 1
ATOM 597 C CA . VAL A 1 79 ? 1.750 -3.587 2.941 1.00 91.12 79 VAL A CA 1
ATOM 598 C C . VAL A 1 79 ? 1.630 -2.269 3.690 1.00 91.12 79 VAL A C 1
ATOM 600 O O . VAL A 1 79 ? 2.465 -1.956 4.542 1.00 91.12 79 VAL A O 1
ATOM 603 N N . VAL A 1 80 ? 0.583 -1.519 3.363 1.00 88.94 80 VAL A N 1
ATOM 604 C CA . VAL A 1 80 ? 0.213 -0.255 4.000 1.00 88.94 80 VAL A CA 1
ATOM 605 C C . VAL A 1 80 ? -0.885 -0.543 5.014 1.00 88.94 80 VAL A C 1
ATOM 607 O O . VAL A 1 80 ? -1.966 -1.000 4.652 1.00 88.94 80 VAL A O 1
ATOM 610 N N . GLN A 1 81 ? -0.631 -0.296 6.292 1.00 90.19 81 GLN A N 1
ATOM 611 C CA . GLN A 1 81 ? -1.637 -0.421 7.336 1.00 90.19 81 GLN A CA 1
ATOM 612 C C . GLN A 1 81 ? -2.200 0.955 7.681 1.00 90.19 81 GLN A C 1
ATOM 614 O O . GLN A 1 81 ? -1.449 1.893 7.939 1.00 90.19 81 GLN A O 1
ATOM 619 N N . ILE A 1 82 ? -3.528 1.053 7.708 1.00 89.12 82 ILE A N 1
ATOM 620 C CA . ILE A 1 82 ? -4.271 2.240 8.147 1.00 89.12 82 ILE A CA 1
ATOM 621 C C . ILE A 1 82 ? -5.399 1.824 9.089 1.00 89.12 82 ILE A C 1
ATOM 623 O O . ILE A 1 82 ? -5.717 0.640 9.208 1.00 89.12 82 ILE A O 1
ATOM 627 N N . TYR A 1 83 ? -6.023 2.792 9.753 1.00 89.19 83 TYR A N 1
ATOM 628 C CA . TYR A 1 83 ? -7.164 2.547 10.630 1.00 89.19 83 TYR A CA 1
ATOM 629 C C . TYR A 1 83 ? -8.434 3.135 10.033 1.00 89.19 83 TYR A C 1
ATOM 631 O O . TYR A 1 83 ? -8.495 4.336 9.776 1.00 89.19 83 TYR A O 1
ATOM 639 N N . LEU A 1 84 ? -9.461 2.302 9.879 1.00 86.50 84 LEU A N 1
ATOM 640 C CA . LEU A 1 84 ? -10.813 2.770 9.598 1.00 86.50 84 LEU A CA 1
ATOM 641 C C . LEU A 1 84 ? -11.530 3.081 10.905 1.00 86.50 84 LEU A C 1
ATOM 643 O O . LEU A 1 84 ? -11.380 2.352 11.886 1.00 86.50 84 LEU A O 1
ATOM 647 N N . THR A 1 85 ? -12.332 4.139 10.897 1.00 90.12 85 THR A N 1
ATOM 648 C CA . THR A 1 85 ? -13.184 4.524 12.024 1.00 90.12 85 THR A CA 1
ATOM 649 C C . THR A 1 85 ? -14.636 4.278 11.639 1.00 90.12 85 THR A C 1
ATOM 651 O O . THR A 1 85 ? -15.121 4.839 10.658 1.00 90.12 85 THR A O 1
ATOM 654 N N . GLU A 1 86 ? -15.336 3.440 12.402 1.00 90.06 86 GLU A N 1
ATOM 655 C CA . GLU A 1 86 ? -16.758 3.186 12.182 1.00 90.06 86 GLU A CA 1
ATOM 656 C C . GLU A 1 86 ? -17.583 4.430 12.546 1.00 90.06 86 GLU A C 1
ATOM 658 O O . GLU A 1 86 ? -17.378 5.051 13.591 1.00 90.06 86 GLU A O 1
ATOM 663 N N . LYS A 1 87 ? -18.513 4.809 11.664 1.00 90.75 87 LYS A N 1
ATOM 664 C CA . LYS A 1 87 ? -19.199 6.106 11.699 1.00 90.75 87 LYS A CA 1
ATOM 665 C C . LYS A 1 87 ? -20.084 6.303 12.935 1.00 90.75 87 LYS A C 1
ATOM 667 O O . LYS A 1 87 ? -20.211 7.434 13.396 1.00 90.75 87 LYS A O 1
ATOM 672 N N . ARG A 1 88 ? -20.728 5.251 13.451 1.00 93.12 88 ARG A N 1
ATOM 673 C CA . ARG A 1 88 ? -21.699 5.344 14.554 1.00 93.12 88 ARG A CA 1
ATOM 674 C C . ARG A 1 88 ? -21.063 5.181 15.935 1.00 93.12 88 ARG A C 1
ATOM 676 O O . ARG A 1 88 ? -21.388 5.932 16.846 1.00 93.12 88 ARG A O 1
ATOM 683 N N . SER A 1 89 ? -20.208 4.182 16.101 1.00 94.94 89 SER A N 1
ATOM 684 C CA . SER A 1 89 ? -19.567 3.796 17.363 1.00 94.94 89 SER A CA 1
ATOM 685 C C . SER A 1 89 ? -18.220 4.478 17.585 1.00 94.94 89 SER A C 1
ATOM 687 O O . SER A 1 89 ? -17.731 4.490 18.710 1.00 94.94 89 SER A O 1
ATOM 689 N N . GLY A 1 90 ? -17.593 5.015 16.530 1.00 92.88 90 GLY A N 1
ATOM 690 C CA . GLY A 1 90 ? -16.227 5.539 16.589 1.00 92.88 90 GLY A CA 1
ATOM 691 C C . GLY A 1 90 ? -15.162 4.450 16.757 1.00 92.88 90 GLY A C 1
ATOM 692 O O . GLY A 1 90 ? -13.991 4.762 16.973 1.00 92.88 90 GLY A O 1
ATOM 693 N N . MET A 1 91 ? -15.544 3.172 16.670 1.00 91.56 91 MET A N 1
ATOM 694 C CA . MET A 1 91 ? -14.627 2.054 16.844 1.00 91.56 91 MET A CA 1
ATOM 695 C C . MET A 1 91 ? -13.598 2.026 15.712 1.00 91.56 91 MET A C 1
ATOM 697 O O 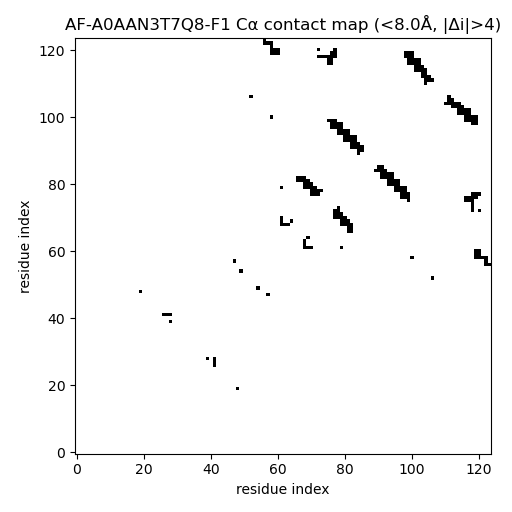. MET A 1 91 ? -13.954 2.109 14.534 1.00 91.56 91 MET A O 1
ATOM 701 N N . ARG A 1 92 ? -12.315 1.910 16.072 1.00 90.69 92 ARG A N 1
ATOM 702 C CA . ARG A 1 92 ? -11.201 1.916 15.118 1.00 90.69 92 ARG A CA 1
ATOM 703 C C . ARG A 1 92 ? -10.710 0.503 14.846 1.00 90.69 92 ARG A C 1
ATOM 705 O O . ARG A 1 92 ? -10.416 -0.233 15.784 1.00 90.69 92 ARG A O 1
ATOM 712 N N . TRP A 1 93 ? -10.550 0.164 13.572 1.00 87.44 93 TRP A N 1
ATOM 713 C CA . TRP A 1 93 ? -10.069 -1.145 13.137 1.00 87.44 93 TRP A CA 1
ATOM 714 C C . TRP A 1 93 ? -8.890 -1.010 12.180 1.00 87.44 93 TRP A C 1
ATOM 716 O O . TRP A 1 93 ? -8.983 -0.245 11.216 1.00 87.44 93 TRP A O 1
ATOM 726 N N . PRO A 1 94 ? -7.788 -1.747 12.409 1.00 88.69 94 PRO A N 1
ATOM 727 C CA . PRO A 1 94 ? -6.680 -1.766 11.475 1.00 88.69 94 PRO A CA 1
ATOM 728 C C . PRO A 1 94 ? -7.068 -2.550 10.221 1.00 88.69 94 PRO A C 1
ATOM 730 O O . PRO A 1 94 ? -7.553 -3.683 10.295 1.00 88.69 94 PRO A O 1
ATOM 733 N N . ILE A 1 95 ? -6.783 -1.972 9.062 1.00 86.38 95 ILE A N 1
ATOM 734 C CA . ILE A 1 95 ? -6.860 -2.639 7.766 1.00 86.38 95 ILE A CA 1
ATOM 735 C C . ILE A 1 95 ? -5.491 -2.616 7.095 1.00 86.38 95 ILE A C 1
ATOM 737 O O . ILE A 1 95 ? -4.670 -1.739 7.358 1.00 86.38 95 ILE A O 1
ATOM 741 N N . LYS A 1 96 ? -5.245 -3.600 6.231 1.00 88.44 96 LYS A N 1
ATOM 742 C CA . LYS A 1 96 ? -3.998 -3.733 5.478 1.00 88.44 96 LYS A CA 1
ATOM 743 C C . LYS A 1 96 ? -4.310 -3.655 3.993 1.00 88.44 96 LYS A C 1
ATOM 745 O O . LYS A 1 96 ? -5.077 -4.468 3.489 1.00 88.44 96 LYS A O 1
ATOM 750 N N . LEU A 1 97 ? -3.697 -2.697 3.319 1.00 87.06 97 LEU A N 1
ATOM 751 C CA . LEU A 1 97 ? -3.719 -2.528 1.876 1.00 87.06 97 LEU A CA 1
ATOM 752 C C . LEU A 1 97 ? -2.429 -3.129 1.318 1.00 87.06 97 LEU A C 1
ATOM 754 O O . LEU A 1 97 ? -1.358 -2.942 1.894 1.00 87.06 97 LEU A O 1
ATOM 758 N N . LYS A 1 98 ? -2.523 -3.857 0.210 1.00 89.12 98 LYS A N 1
ATOM 759 C CA . LYS A 1 98 ? -1.358 -4.374 -0.514 1.00 89.12 98 LYS A CA 1
ATOM 760 C C . LYS A 1 98 ? -1.233 -3.585 -1.808 1.00 89.12 98 LYS A C 1
ATOM 762 O O . LYS A 1 98 ? -2.208 -3.493 -2.545 1.00 89.12 98 LYS A O 1
ATOM 767 N N . GLY A 1 99 ? -0.053 -3.045 -2.078 1.00 87.88 99 GLY A N 1
ATOM 768 C CA . GLY A 1 99 ? 0.213 -2.284 -3.295 1.00 87.88 99 GLY A CA 1
ATOM 769 C C . GLY A 1 99 ? 1.583 -2.593 -3.879 1.00 87.88 99 GLY A C 1
ATOM 770 O O . GLY A 1 99 ? 2.445 -3.183 -3.224 1.00 87.88 99 GLY A O 1
ATOM 771 N N . TYR A 1 100 ? 1.760 -2.223 -5.138 1.00 87.38 100 TYR A N 1
ATOM 772 C CA . TYR A 1 100 ? 3.018 -2.303 -5.868 1.00 87.38 100 TYR A CA 1
ATOM 773 C C . TYR A 1 100 ? 3.026 -1.244 -6.968 1.00 87.38 100 TYR A C 1
ATOM 775 O O . TYR A 1 100 ? 1.968 -0.744 -7.343 1.00 87.38 100 TYR A O 1
ATOM 783 N N . MET A 1 101 ? 4.210 -0.933 -7.479 1.00 85.38 101 MET A N 1
ATOM 784 C CA . MET A 1 101 ? 4.385 -0.134 -8.686 1.00 85.38 101 MET A CA 1
ATOM 785 C C . MET A 1 101 ? 4.865 -1.030 -9.831 1.00 85.38 101 MET A C 1
ATOM 787 O O . MET A 1 101 ? 5.515 -2.057 -9.600 1.00 85.38 101 MET A O 1
ATOM 791 N N . THR A 1 102 ? 4.556 -0.631 -11.058 1.00 84.50 102 THR A N 1
ATOM 792 C CA . THR A 1 102 ? 5.115 -1.240 -12.265 1.00 84.50 102 THR A CA 1
ATOM 793 C C . THR A 1 102 ? 6.122 -0.263 -12.850 1.00 84.50 102 THR A C 1
ATOM 795 O O . THR A 1 102 ? 5.768 0.873 -13.151 1.00 84.50 102 THR A O 1
ATOM 798 N N . VAL A 1 103 ? 7.370 -0.696 -13.003 1.00 81.25 103 VAL A N 1
ATOM 799 C CA . VAL A 1 103 ? 8.405 0.072 -13.705 1.00 81.25 103 VAL A CA 1
ATOM 800 C C . VAL A 1 103 ? 8.472 -0.403 -15.148 1.00 81.25 103 VAL A C 1
ATOM 802 O O . VAL A 1 103 ? 8.353 -1.601 -15.398 1.00 81.25 103 VAL A O 1
ATOM 805 N N . GLN A 1 104 ? 8.640 0.519 -16.095 1.00 81.44 104 GLN A N 1
ATOM 806 C CA . GLN A 1 104 ? 8.694 0.211 -17.523 1.00 81.44 104 GLN A CA 1
ATOM 807 C C . GLN A 1 104 ? 9.787 1.025 -18.215 1.00 81.44 104 GLN A C 1
ATOM 809 O O . GLN A 1 104 ? 9.941 2.220 -17.965 1.00 81.44 104 GLN A O 1
ATOM 814 N N . VAL A 1 105 ? 10.513 0.382 -19.130 1.00 80.94 105 VAL A N 1
ATOM 815 C CA . VAL A 1 105 ? 11.501 1.045 -19.990 1.00 80.94 105 VAL A CA 1
ATOM 816 C C . VAL A 1 105 ? 10.806 1.615 -21.228 1.00 80.94 105 VAL A C 1
ATOM 818 O O . VAL A 1 105 ? 10.287 0.869 -22.065 1.00 80.94 105 VAL A O 1
ATOM 821 N N . TRP A 1 106 ? 10.818 2.945 -21.342 1.00 75.38 106 TRP A N 1
ATOM 822 C CA . TRP A 1 106 ? 10.207 3.698 -22.448 1.00 75.38 106 TRP A CA 1
ATOM 823 C C . TRP A 1 106 ? 11.200 4.114 -23.540 1.00 75.38 106 TRP A C 1
ATOM 825 O O . TRP A 1 106 ? 10.778 4.452 -24.646 1.00 75.38 106 TRP A O 1
ATOM 835 N N . GLU A 1 107 ? 12.501 4.083 -23.243 1.00 78.75 107 GLU A N 1
ATOM 836 C CA . GLU A 1 107 ? 13.565 4.451 -24.180 1.00 78.75 107 GLU A CA 1
ATOM 837 C C . GLU A 1 107 ? 13.647 3.469 -25.361 1.00 78.75 107 GLU A C 1
ATOM 839 O O . GLU A 1 107 ? 13.455 2.258 -25.207 1.00 78.75 107 GLU A O 1
ATOM 844 N N . ASP A 1 108 ? 13.932 3.996 -26.554 1.00 78.56 108 ASP A N 1
ATOM 845 C CA . ASP A 1 108 ? 14.138 3.190 -27.752 1.00 78.56 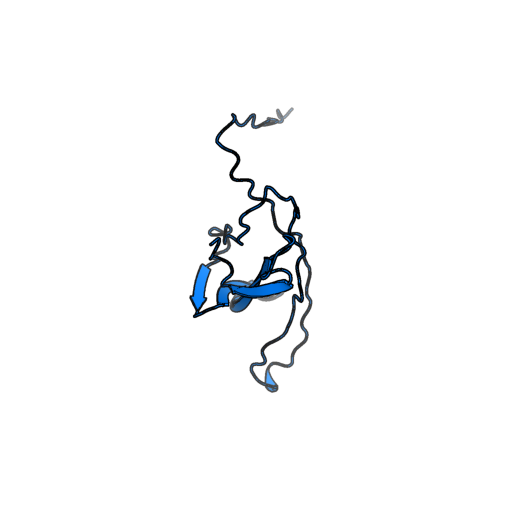108 ASP A CA 1
ATOM 846 C C . ASP A 1 108 ? 15.442 2.388 -27.643 1.00 78.56 108 ASP A C 1
ATOM 848 O O . ASP A 1 108 ? 16.542 2.934 -27.643 1.00 78.56 108 ASP A O 1
ATOM 852 N N . GLY A 1 109 ? 15.320 1.063 -27.560 1.00 84.19 109 GLY A N 1
ATOM 853 C CA . GLY A 1 109 ? 16.454 0.161 -27.399 1.00 84.19 109 GLY A CA 1
ATOM 854 C C . GLY A 1 109 ? 16.023 -1.301 -27.266 1.00 84.19 109 GLY A C 1
ATOM 855 O O . GLY A 1 109 ? 14.829 -1.604 -27.311 1.00 84.19 109 GLY A O 1
ATOM 856 N N . PRO A 1 110 ? 16.975 -2.232 -27.073 1.00 87.62 110 PRO A N 1
ATOM 857 C CA . PRO A 1 110 ? 16.683 -3.666 -26.963 1.00 87.62 110 PRO A CA 1
ATOM 858 C C . PRO A 1 110 ? 15.799 -4.019 -25.756 1.00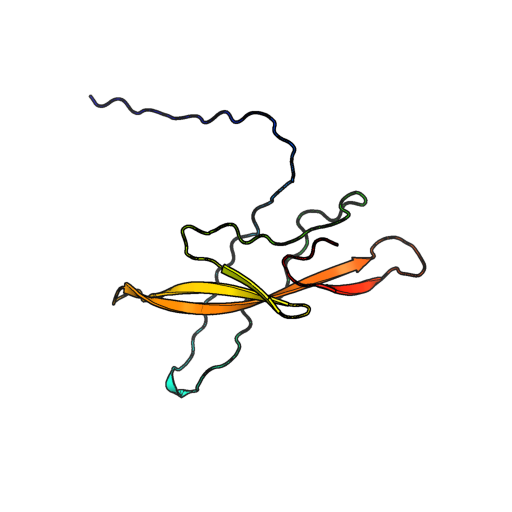 87.62 110 PRO A C 1
ATOM 860 O O . PRO A 1 110 ? 15.181 -5.078 -25.743 1.00 87.62 110 PRO A O 1
ATOM 863 N N . CYS A 1 111 ? 15.723 -3.132 -24.760 1.00 83.69 111 CYS A N 1
ATOM 864 C CA . CYS A 1 111 ? 14.924 -3.307 -23.549 1.00 83.69 111 CYS A CA 1
ATOM 865 C C . CYS A 1 111 ? 13.583 -2.554 -23.588 1.00 83.69 111 CYS A C 1
ATOM 867 O O . CYS A 1 111 ? 12.877 -2.544 -22.580 1.00 83.69 111 CYS A O 1
ATOM 869 N N . LYS A 1 112 ? 13.218 -1.910 -24.709 1.00 85.50 112 LYS A N 1
ATOM 870 C CA . LYS A 1 112 ? 11.955 -1.167 -24.818 1.00 85.50 112 LYS A CA 1
ATOM 871 C C . LYS A 1 112 ? 10.768 -2.081 -24.515 1.00 85.50 112 LYS A C 1
ATOM 873 O O . LYS A 1 112 ? 10.628 -3.144 -25.114 1.00 85.50 112 LYS A O 1
ATOM 878 N N . GLY A 1 113 ? 9.895 -1.646 -23.610 1.00 81.75 113 GLY A N 1
ATOM 879 C CA . GLY A 1 113 ? 8.722 -2.419 -23.195 1.00 81.75 113 GLY A CA 1
ATOM 880 C C . GLY A 1 113 ? 9.004 -3.489 -22.139 1.00 81.75 113 GLY A C 1
ATOM 881 O O . GLY A 1 113 ? 8.072 -4.174 -21.723 1.00 81.75 113 GLY A O 1
ATOM 882 N N . TRP A 1 114 ? 10.248 -3.620 -21.666 1.00 85.81 114 TRP A N 1
ATOM 883 C CA . TRP A 1 114 ? 10.524 -4.389 -20.458 1.00 85.81 114 TRP A CA 1
ATOM 884 C C . TRP A 1 114 ? 9.824 -3.743 -19.261 1.00 85.81 114 TRP A C 1
ATOM 886 O O . TRP A 1 114 ? 9.841 -2.516 -19.122 1.00 85.81 114 TRP A O 1
ATOM 896 N N . TYR A 1 115 ? 9.228 -4.574 -18.408 1.00 86.50 115 TYR A N 1
ATOM 897 C CA . TYR A 1 115 ? 8.563 -4.142 -17.189 1.00 86.50 115 TYR A CA 1
ATOM 898 C C . TYR A 1 115 ? 8.912 -5.049 -16.009 1.00 86.50 115 TYR A C 1
ATOM 900 O O . TYR A 1 115 ? 9.161 -6.244 -16.180 1.00 86.50 115 TYR A O 1
ATOM 908 N N . ASP A 1 116 ? 8.880 -4.484 -14.805 1.00 87.00 116 ASP A N 1
ATOM 909 C CA . ASP A 1 116 ? 9.039 -5.222 -13.553 1.00 87.00 116 ASP A CA 1
ATOM 910 C C . ASP A 1 116 ? 8.097 -4.679 -12.480 1.00 87.00 116 ASP A C 1
ATOM 912 O O . ASP A 1 116 ? 7.642 -3.535 -12.521 1.00 87.00 116 ASP A O 1
ATOM 916 N N . LYS A 1 117 ? 7.781 -5.533 -11.512 1.00 87.62 117 LYS A N 1
ATOM 917 C CA . LYS A 1 117 ? 6.954 -5.197 -10.362 1.00 87.62 117 LYS A CA 1
ATOM 918 C C . LYS A 1 117 ? 7.854 -4.873 -9.180 1.00 87.62 117 LYS A C 1
ATOM 920 O O . LYS A 1 117 ? 8.553 -5.752 -8.672 1.00 87.62 117 LYS A O 1
ATOM 925 N N . LYS A 1 118 ? 7.754 -3.643 -8.681 1.00 87.56 118 LYS A N 1
ATOM 926 C CA . LYS A 1 118 ? 8.488 -3.173 -7.505 1.00 87.56 118 LYS A CA 1
ATOM 927 C C . LYS A 1 118 ? 7.548 -2.860 -6.348 1.00 87.56 118 LYS A C 1
ATOM 929 O O . LYS A 1 118 ? 6.357 -2.589 -6.516 1.00 87.56 118 LYS A O 1
ATOM 934 N N . ARG A 1 119 ? 8.095 -2.922 -5.138 1.00 88.19 119 ARG A N 1
ATOM 935 C CA . ARG A 1 119 ? 7.403 -2.460 -3.928 1.00 88.19 119 ARG A CA 1
ATOM 936 C C . ARG A 1 119 ? 7.208 -0.939 -4.013 1.00 88.19 119 ARG A C 1
ATOM 938 O O . ARG A 1 119 ? 7.980 -0.270 -4.682 1.00 88.19 119 ARG A O 1
ATOM 945 N N . LEU A 1 120 ? 6.200 -0.403 -3.328 1.00 84.12 120 LEU A N 1
ATOM 946 C CA . LEU A 1 120 ? 5.831 1.019 -3.356 1.00 84.12 120 LEU A CA 1
ATOM 947 C C . LEU A 1 120 ? 6.968 1.964 -2.928 1.00 84.12 120 LEU A C 1
ATOM 949 O O . LEU A 1 120 ? 7.025 3.090 -3.398 1.00 84.12 120 LEU A O 1
ATOM 953 N N . ASP A 1 121 ? 7.866 1.499 -2.067 1.00 77.81 121 ASP A N 1
ATOM 954 C CA . ASP A 1 121 ? 8.995 2.227 -1.483 1.00 77.81 121 ASP A CA 1
ATOM 955 C C . ASP A 1 121 ? 10.331 2.016 -2.226 1.00 77.81 121 ASP A C 1
ATOM 957 O O . ASP A 1 121 ? 11.366 2.499 -1.774 1.00 77.81 121 ASP A O 1
ATOM 961 N N . ASP A 1 122 ? 10.332 1.285 -3.343 1.00 78.75 122 ASP A N 1
ATOM 962 C CA . ASP A 1 122 ? 11.538 0.956 -4.110 1.00 78.75 122 ASP A CA 1
ATOM 963 C C . ASP A 1 122 ? 11.644 1.844 -5.344 1.00 78.75 122 ASP A C 1
ATOM 965 O O . ASP A 1 122 ? 11.048 1.572 -6.380 1.00 78.75 122 ASP A O 1
ATOM 969 N N . GLY A 1 123 ? 12.372 2.949 -5.178 1.00 60.94 123 GLY A N 1
ATOM 970 C CA . GLY A 1 123 ? 12.653 3.927 -6.228 1.00 60.94 123 GLY A CA 1
ATOM 971 C C . GLY A 1 123 ? 13.923 3.633 -7.026 1.00 60.94 123 GLY A C 1
ATOM 972 O O . GLY A 1 123 ? 14.590 4.592 -7.411 1.00 60.94 123 GLY A O 1
ATOM 973 N N . THR A 1 124 ? 14.304 2.359 -7.189 1.00 54.62 124 THR A N 1
ATOM 974 C CA . THR A 1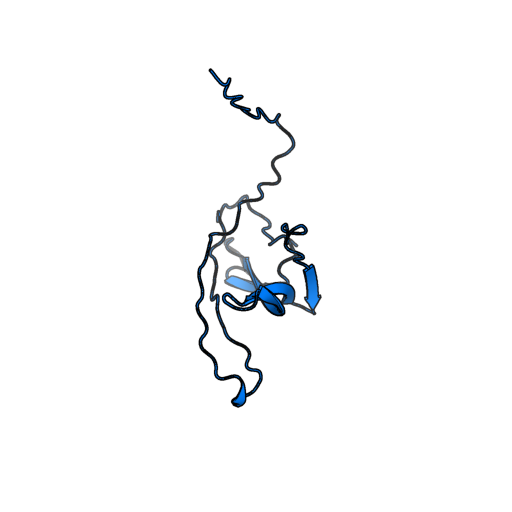 124 ? 15.492 1.949 -7.964 1.00 54.62 124 THR A CA 1
ATOM 975 C C . THR A 1 124 ? 15.177 1.453 -9.366 1.00 54.62 124 THR A C 1
ATOM 977 O O . THR A 1 124 ? 14.088 0.871 -9.579 1.00 54.62 124 THR A O 1
#

Secondary structure (DSSP, 8-state):
-------------------PPPPP--------GGG---PPP-------S---TT----------GGGT-EEEEETTEEEEEEEEE-TTT--EEEEEEEE-EEEE--SSSTTTT-EEEE-TT---

Sequence (124 aa):
MRNRLIAAILGLCGAVTGLQAAPNVTSEITYDLASGRADYYFWNEEPPPEVSYSTTFSFFQCSYPDSQQTCTSAGNTSVVQIYLTEKRSGMRWPIKLKGYMTVQVWEDGPCKGWYDKKRLDDGT

Mean predicted aligned error: 11.92 Å

Foldseek 3Di:
DDDDDDDPDDDDDDDPPPPDDDDDDDFDDDDDPVVDDDDDDGDDDDDDPDPDPPCQWDADDDDCVVQVWDWDDDPLKIWIWGWDQDPPPRDIDIDIDIGWDKDADCDPDPRHGPIDIHYRHDGD

Organism: Escherichia coli (NCBI:txid562)

InterPro domains:
  IPR010888 CblD-like pilus biogenesis initiator [PF07434] (72-118)
  IPR043037 CFA/I fimbrial subunit E, adhesin domain [G3DSA:2.60.40.2520] (20-123)

Radius of gyration: 19.6 Å; Cα contacts (8 Å, |Δi|>4): 129; chains: 1; bounding box: 38×58×45 Å